Protein AF-A0A7C9IG02-F1 (afdb_monomer_lite)

Radius of gyration: 16.14 Å; chains: 1; bounding box: 39×19×45 Å

Organism: NCBI:txid2691042

Foldseek 3Di:
DPPVVLVVVLVVLVVVLVVLQVLLVVLVVCVVVVNADDDVCPVVVVVVVPVVLQVQLVVQLVVCVVVVHDPSVSVCSNCVSVSVVSNVSSVVSVPRDDD

Sequence (99 aa):
MMPFLAWWGLGMRTAQMLAEANTVIAMRSLGAFGLWPVAAGEARRMWMEKPGAFVESAGRATTAMVQLKRPDQIVDAALKPIGRKTRSNSRRLSKRRRR

Structure (mmCIF, N/CA/C/O backbone):
data_AF-A0A7C9IG02-F1
#
_entry.id   AF-A0A7C9IG02-F1
#
loop_
_atom_site.group_PDB
_atom_site.id
_atom_site.type_symbol
_atom_site.label_atom_id
_atom_site.label_alt_id
_atom_site.label_comp_id
_atom_site.label_asym_id
_atom_site.label_entity_id
_atom_site.label_seq_id
_atom_site.pdbx_PDB_ins_code
_atom_site.Cartn_x
_atom_site.Cartn_y
_atom_site.Cartn_z
_atom_site.occupancy
_atom_site.B_iso_or_equiv
_atom_site.auth_seq_id
_atom_site.auth_comp_id
_atom_site.auth_asym_id
_atom_site.auth_atom_id
_atom_site.pdbx_PDB_model_num
ATOM 1 N N . MET A 1 1 ? -6.818 0.678 26.872 1.00 62.88 1 MET A N 1
ATOM 2 C CA . MET A 1 1 ? -5.650 1.131 26.076 1.00 62.88 1 MET A CA 1
ATOM 3 C C . MET A 1 1 ? -5.853 2.595 25.716 1.00 62.88 1 MET A C 1
ATOM 5 O O . MET A 1 1 ? -6.919 2.914 25.201 1.00 62.88 1 MET A O 1
ATOM 9 N N . MET A 1 2 ? -4.889 3.469 26.021 1.00 76.44 2 MET A N 1
ATOM 10 C CA . MET A 1 2 ? -5.012 4.921 25.811 1.00 76.44 2 MET A CA 1
ATOM 11 C C . MET A 1 2 ? -5.267 5.242 24.323 1.00 76.44 2 MET A C 1
ATOM 13 O O . MET A 1 2 ? -4.465 4.812 23.492 1.00 76.44 2 MET A O 1
ATOM 17 N N . PRO A 1 3 ? -6.344 5.972 23.961 1.00 80.06 3 PRO A N 1
ATOM 18 C CA . PRO A 1 3 ? -6.727 6.216 22.566 1.00 80.06 3 PRO A CA 1
ATOM 19 C C . PRO A 1 3 ? -5.583 6.797 21.727 1.00 80.06 3 PRO A C 1
ATOM 21 O O . PRO A 1 3 ? -5.374 6.362 20.598 1.00 80.06 3 PRO A O 1
ATOM 24 N N . PHE A 1 4 ? -4.791 7.696 22.315 1.00 86.25 4 PHE A N 1
ATOM 25 C CA . PHE A 1 4 ? -3.603 8.287 21.700 1.00 86.25 4 PHE A CA 1
ATOM 26 C C . PHE A 1 4 ? -2.598 7.241 21.184 1.00 86.25 4 PHE A C 1
ATOM 28 O O . PHE A 1 4 ? -2.161 7.325 20.041 1.00 86.25 4 PHE A O 1
ATOM 35 N N . LEU A 1 5 ? -2.287 6.207 21.975 1.00 88.88 5 LEU A N 1
ATOM 36 C CA . LEU A 1 5 ? -1.331 5.161 21.584 1.00 88.88 5 LEU A CA 1
ATOM 37 C C . LEU A 1 5 ? -1.847 4.309 20.417 1.00 88.88 5 LEU A C 1
ATOM 39 O O . LEU A 1 5 ? -1.059 3.845 19.594 1.00 88.88 5 LEU A O 1
ATOM 43 N N . ALA A 1 6 ? -3.166 4.108 20.331 1.00 88.88 6 ALA A N 1
ATOM 44 C CA . ALA A 1 6 ? -3.783 3.368 19.233 1.00 88.88 6 ALA A CA 1
ATOM 45 C C . ALA A 1 6 ? -3.655 4.136 17.909 1.00 88.88 6 ALA A C 1
ATOM 47 O O . ALA A 1 6 ? -3.195 3.584 16.908 1.00 88.88 6 ALA A O 1
ATOM 48 N N . TRP A 1 7 ? -3.985 5.429 17.932 1.00 90.69 7 TRP A N 1
ATOM 49 C CA . TRP A 1 7 ? -3.831 6.320 16.783 1.00 90.69 7 TRP A CA 1
ATOM 50 C C . TRP A 1 7 ? -2.368 6.499 16.379 1.00 90.69 7 TRP A C 1
ATOM 52 O O . TRP A 1 7 ? -2.057 6.436 15.193 1.00 90.69 7 TRP A O 1
ATOM 62 N N . TRP A 1 8 ? -1.460 6.629 17.348 1.00 93.50 8 TRP A N 1
ATOM 63 C CA . TRP A 1 8 ? -0.021 6.659 17.092 1.00 93.50 8 TRP A CA 1
ATOM 64 C C . TRP A 1 8 ? 0.460 5.381 16.395 1.00 93.50 8 TRP A C 1
ATOM 66 O O . TRP A 1 8 ? 1.136 5.440 15.369 1.00 93.50 8 TRP A O 1
ATOM 76 N N . GLY A 1 9 ? 0.058 4.211 16.901 1.00 94.00 9 GLY A N 1
ATOM 77 C CA . GLY A 1 9 ? 0.398 2.923 16.299 1.00 94.00 9 GLY A CA 1
ATOM 78 C C . GLY A 1 9 ? -0.122 2.777 14.865 1.00 94.00 9 GLY A C 1
ATOM 79 O O . GLY A 1 9 ? 0.613 2.318 13.987 1.00 94.00 9 GLY A O 1
ATOM 80 N N . LEU A 1 10 ? -1.361 3.204 14.604 1.00 94.56 10 LEU A N 1
ATOM 81 C CA . LEU A 1 10 ? -1.935 3.253 13.257 1.00 94.56 10 LEU A CA 1
ATOM 82 C C . LEU A 1 10 ? -1.167 4.226 12.347 1.00 94.56 10 LEU A C 1
ATOM 84 O O . LEU A 1 10 ? -0.859 3.884 11.202 1.00 94.56 10 LEU A O 1
ATOM 88 N N . GLY A 1 11 ? -0.810 5.402 12.863 1.00 95.44 11 GLY A N 1
ATOM 89 C CA . GLY A 1 11 ? -0.008 6.404 12.164 1.00 95.44 11 GLY A CA 1
ATOM 90 C C . GLY A 1 11 ? 1.348 5.850 11.734 1.00 95.44 11 GLY A C 1
ATOM 91 O O . GLY A 1 11 ? 1.689 5.913 10.556 1.00 95.44 11 GLY A O 1
ATOM 92 N N . MET A 1 12 ? 2.073 5.197 12.644 1.00 96.56 12 MET A N 1
ATOM 93 C CA . MET A 1 12 ? 3.370 4.571 12.356 1.00 96.56 12 MET A CA 1
ATOM 94 C C . MET A 1 12 ? 3.275 3.481 11.279 1.00 96.56 12 MET A C 1
ATOM 96 O O . MET A 1 12 ? 4.101 3.427 10.367 1.00 96.56 12 MET A O 1
ATOM 100 N N . ARG A 1 13 ? 2.244 2.627 11.334 1.00 95.00 13 ARG A N 1
ATOM 101 C CA . ARG A 1 13 ? 2.004 1.594 10.307 1.00 95.00 13 ARG A CA 1
ATOM 102 C C . ARG A 1 13 ? 1.681 2.207 8.948 1.00 95.00 13 ARG A C 1
ATOM 104 O O . ARG A 1 13 ? 2.156 1.720 7.923 1.00 95.00 13 ARG A O 1
ATOM 111 N N . THR A 1 14 ? 0.892 3.277 8.945 1.00 96.31 14 THR A N 1
ATOM 112 C CA . THR A 1 14 ? 0.531 4.013 7.730 1.00 96.31 14 THR A CA 1
ATOM 113 C C . THR A 1 14 ? 1.758 4.698 7.133 1.00 96.31 14 THR A C 1
ATOM 115 O O . THR A 1 14 ? 1.997 4.570 5.936 1.00 96.31 14 THR A O 1
ATOM 118 N N . ALA A 1 15 ? 2.596 5.331 7.956 1.00 97.00 15 ALA A N 1
ATOM 119 C CA . ALA A 1 15 ? 3.862 5.923 7.535 1.00 97.00 15 ALA A CA 1
ATOM 120 C C . ALA A 1 15 ? 4.807 4.876 6.924 1.00 97.00 15 ALA A C 1
ATOM 122 O O . ALA A 1 15 ? 5.363 5.097 5.849 1.00 97.00 15 ALA A O 1
ATOM 123 N N . GLN A 1 16 ? 4.927 3.696 7.545 1.00 96.44 16 GLN A N 1
ATOM 124 C CA . GLN A 1 16 ? 5.708 2.595 6.980 1.00 96.44 16 GLN A CA 1
ATOM 125 C C . GLN A 1 16 ? 5.164 2.148 5.614 1.00 96.44 16 GLN A C 1
ATOM 127 O O . GLN A 1 16 ? 5.935 1.972 4.672 1.00 96.44 16 GLN A O 1
ATOM 132 N N . MET A 1 17 ? 3.844 1.990 5.483 1.00 97.38 17 MET A N 1
ATOM 133 C CA . MET A 1 17 ? 3.214 1.662 4.203 1.00 97.38 17 MET A CA 1
ATOM 134 C C . MET A 1 17 ? 3.490 2.740 3.144 1.00 97.38 17 MET A C 1
ATOM 136 O O . MET A 1 17 ? 3.769 2.400 1.998 1.00 97.38 17 MET A O 1
ATOM 140 N N . LEU A 1 18 ? 3.425 4.025 3.502 1.00 97.12 18 LEU A N 1
ATOM 141 C CA . LEU A 1 18 ? 3.717 5.132 2.586 1.00 97.12 18 LEU A CA 1
ATOM 142 C C . LEU A 1 18 ? 5.183 5.130 2.137 1.00 97.12 18 LEU A C 1
ATOM 144 O O . LEU A 1 18 ? 5.460 5.361 0.960 1.00 97.12 18 LEU A O 1
ATOM 148 N N . ALA A 1 19 ? 6.122 4.818 3.031 1.00 97.38 19 ALA A N 1
ATOM 149 C CA . ALA A 1 19 ? 7.527 4.649 2.666 1.00 97.38 19 ALA A CA 1
ATOM 150 C C . ALA A 1 19 ? 7.709 3.494 1.663 1.00 97.38 19 ALA A C 1
ATOM 152 O O . ALA A 1 19 ? 8.324 3.673 0.610 1.00 97.38 19 ALA A O 1
ATOM 153 N N . GLU A 1 20 ? 7.097 2.334 1.933 1.00 97.00 20 GLU A N 1
ATOM 154 C CA . GLU A 1 20 ? 7.111 1.186 1.016 1.00 97.00 20 GLU A CA 1
ATOM 155 C C . GLU A 1 20 ? 6.455 1.531 -0.339 1.00 97.00 20 GLU A C 1
ATOM 157 O O . GLU A 1 20 ? 6.938 1.099 -1.388 1.00 97.00 20 GLU A O 1
ATOM 162 N N . ALA A 1 21 ? 5.386 2.338 -0.341 1.00 96.88 21 ALA A N 1
ATOM 163 C CA . ALA A 1 21 ? 4.710 2.795 -1.555 1.00 96.88 21 ALA A CA 1
ATOM 164 C C . ALA A 1 21 ? 5.610 3.705 -2.399 1.00 96.88 21 ALA A C 1
ATOM 166 O O . ALA A 1 21 ? 5.719 3.494 -3.608 1.00 96.88 21 ALA A O 1
ATOM 167 N N . ASN A 1 22 ? 6.311 4.652 -1.770 1.00 97.25 22 ASN A N 1
ATOM 168 C CA . ASN A 1 22 ? 7.298 5.492 -2.449 1.00 97.25 22 ASN A CA 1
ATOM 169 C C . ASN A 1 22 ? 8.414 4.651 -3.080 1.00 97.25 22 ASN A C 1
ATOM 171 O O . ASN A 1 22 ? 8.799 4.904 -4.219 1.00 97.25 22 ASN A O 1
ATOM 175 N N . THR A 1 23 ? 8.876 3.589 -2.407 1.00 95.69 23 THR A N 1
ATOM 176 C CA . THR A 1 23 ? 9.862 2.668 -2.998 1.00 95.69 23 THR A CA 1
ATOM 177 C C . THR A 1 23 ? 9.308 1.975 -4.249 1.00 95.69 23 THR A C 1
ATOM 179 O O . THR A 1 23 ? 9.993 1.881 -5.265 1.00 95.69 23 THR A O 1
ATOM 182 N N . VAL A 1 24 ? 8.058 1.497 -4.205 1.00 95.12 24 VAL A N 1
ATOM 183 C CA . VAL A 1 24 ? 7.392 0.863 -5.359 1.00 95.12 24 VAL A CA 1
ATOM 184 C C . VAL A 1 24 ? 7.281 1.829 -6.536 1.00 95.12 24 VAL A C 1
ATOM 186 O O . VAL A 1 24 ? 7.570 1.433 -7.666 1.00 95.12 24 VAL A O 1
ATOM 189 N N . ILE A 1 25 ? 6.873 3.075 -6.277 1.00 95.62 25 ILE A N 1
ATOM 190 C CA . ILE A 1 25 ? 6.769 4.124 -7.297 1.00 95.62 25 ILE A CA 1
ATOM 191 C C . ILE A 1 25 ? 8.146 4.377 -7.910 1.00 95.62 25 ILE A C 1
ATOM 193 O O . ILE A 1 25 ? 8.292 4.244 -9.121 1.00 95.62 25 ILE A O 1
ATOM 197 N N . ALA A 1 26 ? 9.164 4.631 -7.084 1.00 95.06 26 ALA A N 1
ATOM 198 C CA . ALA A 1 26 ? 10.524 4.882 -7.546 1.00 95.06 26 ALA A CA 1
ATOM 199 C C . ALA A 1 26 ? 11.056 3.743 -8.431 1.00 95.06 26 ALA A C 1
ATOM 201 O O . ALA A 1 26 ? 11.510 3.989 -9.544 1.00 95.06 26 ALA A O 1
ATOM 202 N N . MET A 1 27 ? 10.934 2.484 -7.993 1.00 93.62 27 MET A N 1
ATOM 203 C CA . MET A 1 27 ? 11.418 1.332 -8.766 1.00 93.62 27 MET A CA 1
ATOM 204 C C . MET A 1 27 ? 10.676 1.144 -10.091 1.00 93.62 27 MET A C 1
ATOM 206 O O . MET A 1 27 ? 11.285 0.756 -11.085 1.00 93.62 27 MET A O 1
ATOM 210 N N . ARG A 1 28 ? 9.367 1.415 -10.135 1.00 93.19 28 ARG A N 1
ATOM 211 C CA . ARG A 1 28 ? 8.593 1.332 -11.382 1.00 93.19 28 ARG A CA 1
ATOM 212 C C . ARG A 1 28 ? 8.915 2.476 -12.335 1.00 93.19 28 ARG A C 1
ATOM 214 O O . ARG A 1 28 ? 9.023 2.217 -13.530 1.00 93.19 28 ARG A O 1
ATOM 221 N N . SER A 1 29 ? 9.136 3.685 -11.823 1.00 94.75 29 SER A N 1
ATOM 222 C CA . SER A 1 29 ? 9.620 4.814 -12.621 1.00 94.75 29 SER A CA 1
ATOM 223 C C . SER A 1 29 ? 10.997 4.508 -13.211 1.00 94.75 29 SER A C 1
ATOM 225 O O . SER A 1 29 ? 11.174 4.591 -14.421 1.00 94.75 29 SER A O 1
ATOM 227 N N . LEU A 1 30 ? 11.946 4.038 -12.394 1.00 93.31 30 LEU A N 1
ATOM 228 C CA . LEU A 1 30 ? 13.258 3.594 -12.877 1.00 93.31 30 LEU A CA 1
ATOM 229 C C . LEU A 1 30 ? 13.135 2.458 -13.904 1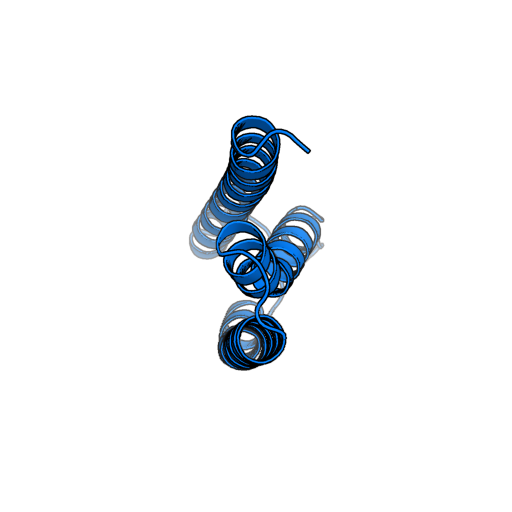.00 93.31 30 LEU A C 1
ATOM 231 O O . LEU A 1 30 ? 13.860 2.448 -14.894 1.00 93.31 30 LEU A O 1
ATOM 235 N N . GLY A 1 31 ? 12.205 1.520 -13.705 1.00 91.94 31 GLY A N 1
ATOM 236 C CA . GLY A 1 31 ? 11.927 0.443 -14.656 1.00 91.94 31 GLY A CA 1
ATOM 237 C C . GLY A 1 31 ? 11.421 0.948 -16.008 1.00 91.94 31 GLY A C 1
ATOM 238 O O . GLY A 1 31 ? 11.864 0.450 -17.040 1.00 91.94 31 GLY A O 1
ATOM 239 N N . ALA A 1 32 ? 10.557 1.966 -16.012 1.00 91.12 32 ALA A N 1
ATOM 240 C CA . ALA A 1 32 ? 10.073 2.612 -17.233 1.00 91.12 32 ALA A CA 1
ATOM 241 C C . ALA A 1 32 ? 11.198 3.334 -17.996 1.00 91.12 32 ALA A C 1
ATOM 243 O O . ALA A 1 32 ? 11.233 3.278 -19.220 1.00 91.12 32 ALA A O 1
ATOM 244 N N . PHE A 1 33 ? 12.158 3.928 -17.281 1.00 93.19 33 PHE A N 1
ATOM 245 C CA . PHE A 1 33 ? 13.364 4.526 -17.870 1.00 93.19 33 PHE A CA 1
ATOM 246 C C . PHE A 1 33 ? 14.462 3.505 -18.216 1.00 93.19 33 PHE A C 1
ATOM 248 O O . PHE A 1 33 ? 15.547 3.883 -18.645 1.00 93.19 33 PHE A O 1
ATOM 255 N N . GLY A 1 34 ? 14.225 2.206 -18.004 1.00 90.19 34 GLY A N 1
ATOM 256 C CA . GLY A 1 34 ? 15.213 1.155 -18.258 1.00 90.19 34 GLY A CA 1
ATOM 257 C C . GLY A 1 34 ? 16.356 1.078 -17.237 1.00 90.19 34 GLY A C 1
ATOM 258 O O . GLY A 1 34 ? 17.246 0.246 -17.395 1.00 90.19 34 GLY A O 1
ATOM 259 N N . LEU A 1 35 ? 16.308 1.877 -16.168 1.00 91.38 35 LEU A N 1
ATOM 260 C CA . LEU A 1 35 ? 17.318 1.963 -15.106 1.00 91.38 35 LEU A CA 1
ATOM 261 C C . LEU A 1 35 ? 17.160 0.880 -14.027 1.00 91.38 35 LEU A C 1
ATOM 263 O O . LEU A 1 35 ? 18.053 0.685 -13.203 1.00 91.38 35 LEU A O 1
ATOM 267 N N . TRP A 1 36 ? 16.034 0.160 -14.018 1.00 90.94 36 TRP A N 1
ATOM 268 C CA . TRP A 1 36 ? 15.773 -0.932 -13.081 1.00 90.94 36 TRP A CA 1
ATOM 269 C C . TRP A 1 36 ? 15.228 -2.177 -13.795 1.00 90.94 36 TRP A C 1
ATOM 271 O O . TRP A 1 36 ? 14.352 -2.059 -14.657 1.00 90.94 36 TRP A O 1
ATOM 281 N N . PRO A 1 37 ? 15.699 -3.394 -13.462 1.00 88.50 37 PRO A N 1
ATOM 282 C CA . PRO A 1 37 ? 15.156 -4.610 -14.050 1.00 88.50 37 PRO A CA 1
ATOM 283 C C . PRO A 1 37 ? 13.749 -4.897 -13.507 1.00 88.50 37 PRO A C 1
ATOM 285 O O . PRO A 1 37 ? 13.560 -5.164 -12.320 1.00 88.50 37 PRO A O 1
ATOM 288 N N . VAL A 1 38 ? 12.759 -4.893 -14.398 1.00 86.44 38 VAL A N 1
ATOM 289 C CA . VAL A 1 38 ? 11.373 -5.294 -14.121 1.00 86.44 38 VAL A CA 1
ATOM 290 C C . VAL A 1 38 ? 11.005 -6.504 -14.979 1.00 86.44 38 VAL A C 1
ATOM 292 O O . VAL A 1 38 ? 11.495 -6.650 -16.096 1.00 86.44 38 VAL A O 1
ATOM 295 N N . ALA A 1 39 ? 10.169 -7.400 -14.450 1.00 86.38 39 ALA A N 1
ATOM 296 C CA . ALA A 1 39 ? 9.748 -8.593 -15.181 1.00 86.38 39 ALA A CA 1
ATOM 297 C C . ALA A 1 39 ? 8.849 -8.234 -16.375 1.00 86.38 39 ALA A C 1
ATOM 299 O O . ALA A 1 39 ? 8.034 -7.308 -16.291 1.00 86.38 39 ALA A O 1
ATOM 300 N N . ALA A 1 40 ? 8.933 -9.024 -17.450 1.00 85.31 40 ALA A N 1
ATOM 301 C CA . ALA A 1 40 ? 7.967 -8.954 -18.539 1.00 85.31 40 ALA A CA 1
ATOM 302 C C . ALA A 1 40 ? 6.540 -9.125 -17.979 1.00 85.31 40 ALA A C 1
ATOM 304 O O . ALA A 1 40 ? 6.265 -10.037 -17.198 1.00 85.31 40 ALA A O 1
ATOM 305 N N . GLY A 1 41 ? 5.640 -8.201 -18.324 1.00 88.19 41 GLY A N 1
ATOM 306 C CA . GLY A 1 41 ? 4.259 -8.204 -17.833 1.00 88.19 41 GLY A CA 1
ATOM 307 C C . GLY A 1 41 ? 4.034 -7.617 -16.431 1.00 88.19 41 GLY A C 1
ATOM 308 O O . GLY A 1 41 ? 2.897 -7.653 -15.959 1.00 88.19 41 GLY A O 1
ATOM 309 N N . GLU A 1 42 ? 5.041 -7.025 -15.768 1.00 89.69 42 GLU A N 1
ATOM 310 C CA . GLU A 1 42 ? 4.863 -6.380 -14.448 1.00 89.69 42 GLU A CA 1
ATOM 311 C C . GLU A 1 42 ? 3.770 -5.295 -14.466 1.00 89.69 42 GLU A C 1
ATOM 313 O O . GLU A 1 42 ? 2.982 -5.210 -13.526 1.00 89.69 42 GLU A O 1
ATOM 318 N N . ALA A 1 43 ? 3.647 -4.518 -15.550 1.00 89.19 43 ALA A N 1
ATOM 319 C CA . ALA A 1 43 ? 2.586 -3.515 -15.694 1.00 89.19 43 ALA A CA 1
ATOM 320 C C . ALA A 1 43 ? 1.179 -4.144 -15.718 1.00 89.19 43 ALA A C 1
ATOM 322 O O . ALA A 1 43 ? 0.273 -3.672 -15.028 1.00 89.19 43 ALA A O 1
ATOM 323 N N . ARG A 1 44 ? 1.002 -5.251 -16.456 1.00 92.81 44 ARG A N 1
ATOM 324 C CA . ARG A 1 44 ? -0.265 -6.000 -16.499 1.00 92.81 44 ARG A CA 1
ATOM 325 C C . ARG A 1 44 ? -0.586 -6.590 -15.131 1.00 92.81 44 ARG A C 1
ATOM 327 O O . ARG A 1 44 ? -1.696 -6.420 -14.634 1.00 92.81 44 ARG A O 1
ATOM 334 N N . ARG A 1 45 ? 0.394 -7.236 -14.495 1.00 91.88 45 ARG A N 1
ATOM 335 C CA . ARG A 1 45 ? 0.249 -7.799 -13.149 1.00 91.88 45 ARG A CA 1
ATOM 336 C C . ARG A 1 45 ? -0.161 -6.731 -12.137 1.00 91.88 45 ARG A C 1
ATOM 338 O O . ARG A 1 45 ? -1.103 -6.947 -11.383 1.00 91.88 45 ARG A O 1
ATOM 345 N N . MET A 1 46 ? 0.509 -5.579 -12.143 1.00 92.56 46 MET A N 1
ATOM 346 C CA . MET A 1 46 ? 0.174 -4.456 -11.269 1.00 92.56 46 MET A CA 1
ATOM 347 C C . MET A 1 46 ? -1.298 -4.060 -11.404 1.00 92.56 46 MET A C 1
ATOM 349 O O . MET A 1 46 ? -1.974 -3.886 -10.392 1.00 92.56 46 MET A O 1
ATOM 353 N N . TRP A 1 47 ? -1.785 -3.877 -12.633 1.00 93.44 47 TRP A N 1
ATOM 354 C CA . TRP A 1 47 ? -3.167 -3.465 -12.872 1.00 93.44 47 TRP A CA 1
ATOM 355 C C . TRP A 1 47 ? -4.173 -4.500 -12.377 1.00 93.44 47 TRP A C 1
ATOM 357 O O . TRP A 1 47 ? -5.130 -4.131 -11.700 1.00 93.44 47 TRP A O 1
ATOM 367 N N . MET A 1 48 ? -3.908 -5.781 -12.626 1.00 94.81 48 MET A N 1
ATOM 368 C CA . MET A 1 48 ? -4.762 -6.883 -12.174 1.00 94.81 48 MET A CA 1
ATOM 369 C C . MET A 1 48 ? -4.822 -7.016 -10.645 1.00 94.81 48 MET A C 1
ATOM 371 O O . MET A 1 48 ? -5.818 -7.486 -10.104 1.00 94.81 48 MET A O 1
ATOM 375 N N . GLU A 1 49 ? -3.777 -6.601 -9.924 1.00 92.81 49 GLU A N 1
ATOM 376 C CA . GLU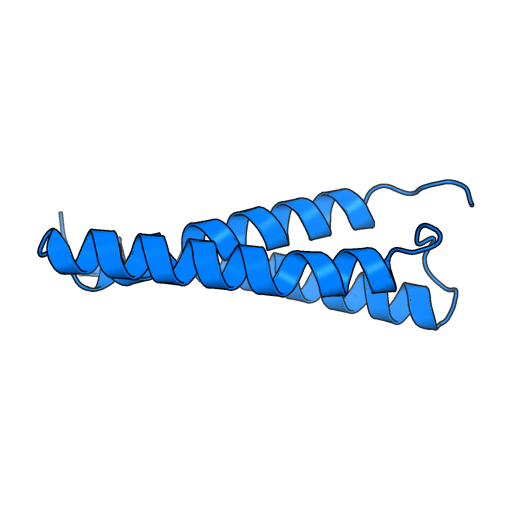 A 1 49 ? -3.736 -6.686 -8.459 1.00 92.81 49 GLU A CA 1
ATOM 377 C C . GLU A 1 49 ? -4.615 -5.631 -7.760 1.00 92.81 49 GLU A C 1
ATOM 379 O O . GLU A 1 49 ? -5.041 -5.866 -6.625 1.00 92.81 49 GLU A O 1
ATOM 384 N N . LYS A 1 50 ? -4.895 -4.481 -8.398 1.00 91.12 50 LYS A N 1
ATOM 385 C CA . LYS A 1 50 ? -5.591 -3.354 -7.747 1.00 91.12 50 LYS A CA 1
ATOM 386 C C . LYS A 1 50 ? -7.029 -3.699 -7.330 1.00 91.12 50 LYS A C 1
ATOM 388 O O . LYS A 1 50 ? -7.313 -3.546 -6.142 1.00 91.12 50 LYS A O 1
ATOM 393 N N . PRO A 1 51 ? -7.927 -4.184 -8.217 1.00 94.38 51 PRO A N 1
ATOM 394 C CA . PRO A 1 51 ? -9.331 -4.391 -7.854 1.00 94.38 51 PRO A CA 1
ATOM 395 C C . PRO A 1 51 ? -9.491 -5.363 -6.684 1.00 94.38 51 PRO A C 1
ATOM 397 O O . PRO A 1 51 ? -10.201 -5.063 -5.730 1.00 94.38 51 PRO A O 1
ATOM 400 N N . GLY A 1 52 ? -8.752 -6.479 -6.698 1.00 94.31 52 GLY A N 1
ATOM 401 C CA . GLY A 1 52 ? -8.793 -7.459 -5.611 1.00 94.31 52 GLY A CA 1
ATOM 402 C C . GLY A 1 52 ? -8.351 -6.881 -4.263 1.00 94.31 52 GLY A C 1
ATOM 403 O O . GLY A 1 52 ? -8.962 -7.177 -3.240 1.00 94.31 52 GLY A O 1
ATOM 404 N N . ALA A 1 53 ? -7.333 -6.013 -4.248 1.00 93.50 53 ALA A N 1
ATOM 405 C CA . ALA A 1 53 ? -6.886 -5.351 -3.023 1.00 93.50 53 ALA A CA 1
ATOM 406 C C . ALA A 1 53 ? -7.925 -4.355 -2.478 1.00 93.50 53 ALA A C 1
ATOM 408 O O . ALA A 1 53 ? -8.115 -4.284 -1.263 1.00 93.50 53 ALA A O 1
ATOM 409 N N . PHE A 1 54 ? -8.615 -3.621 -3.358 1.00 94.62 54 PHE A N 1
ATOM 410 C CA . PHE A 1 54 ? -9.685 -2.699 -2.966 1.00 94.62 54 PHE A CA 1
ATOM 411 C C . PHE A 1 54 ? -10.926 -3.433 -2.457 1.00 94.62 54 PHE A C 1
ATOM 413 O O . PHE A 1 54 ? -11.452 -3.062 -1.413 1.00 94.62 54 PHE A O 1
ATOM 420 N N . VAL A 1 55 ? -11.353 -4.506 -3.129 1.00 97.06 55 VAL A N 1
ATOM 421 C CA . VAL A 1 55 ? -12.479 -5.336 -2.672 1.00 97.06 55 VAL A CA 1
ATOM 422 C C . VAL A 1 55 ? -12.169 -5.967 -1.313 1.00 97.06 55 VAL A C 1
ATOM 424 O O . VAL A 1 55 ? -12.998 -5.914 -0.408 1.00 97.06 55 VAL A O 1
ATOM 427 N N . GLU A 1 56 ? -10.957 -6.500 -1.119 1.00 97.12 56 GLU A N 1
ATOM 428 C CA . GLU A 1 56 ? -10.546 -7.050 0.179 1.00 97.12 56 GLU A CA 1
ATOM 429 C C . GLU A 1 56 ? -10.518 -5.971 1.276 1.00 97.12 56 GLU A C 1
ATOM 431 O O . GLU A 1 56 ? -10.965 -6.215 2.398 1.00 97.12 56 GLU A O 1
ATOM 436 N N . SER A 1 57 ? -10.011 -4.775 0.961 1.00 96.94 57 SER A N 1
ATOM 437 C CA . SER A 1 57 ? -9.995 -3.622 1.870 1.00 96.94 57 SER A CA 1
ATOM 438 C C . SER A 1 57 ? -11.410 -3.209 2.285 1.00 96.94 57 SER A C 1
ATOM 440 O O . SER A 1 57 ? -11.704 -3.154 3.481 1.00 96.94 57 SER A O 1
ATOM 442 N N . ALA A 1 58 ? -12.306 -3.017 1.314 1.00 97.12 58 ALA A N 1
ATOM 443 C CA . ALA A 1 58 ? -13.695 -2.642 1.548 1.00 97.12 58 ALA A CA 1
ATOM 444 C C . ALA A 1 58 ? -14.451 -3.708 2.356 1.00 97.12 58 ALA A C 1
ATOM 446 O O . ALA A 1 58 ? -15.151 -3.377 3.314 1.00 97.12 58 ALA A O 1
ATOM 447 N N . GLY A 1 59 ? -14.260 -4.992 2.036 1.00 98.06 59 GLY A N 1
ATOM 448 C CA . GLY A 1 59 ? -14.871 -6.097 2.775 1.00 98.06 59 GLY A CA 1
ATOM 449 C C . GLY A 1 59 ? -14.425 -6.145 4.239 1.00 98.06 59 GLY A C 1
ATOM 450 O O . GLY A 1 59 ? -15.252 -6.320 5.138 1.00 98.06 59 GLY A O 1
ATOM 451 N N . ARG A 1 60 ? -13.133 -5.920 4.515 1.00 97.94 60 ARG A N 1
ATOM 452 C CA . ARG A 1 60 ? -12.617 -5.868 5.894 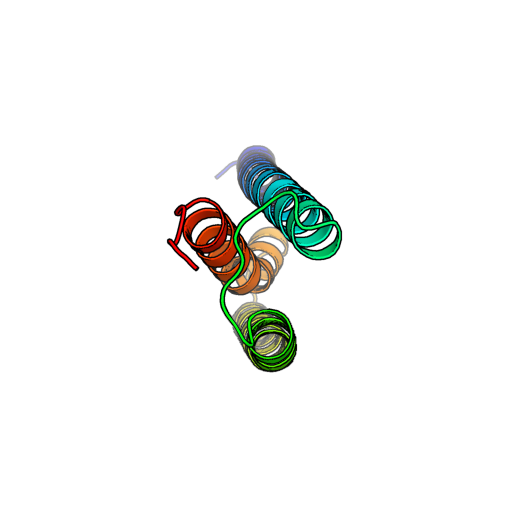1.00 97.94 60 ARG A CA 1
ATOM 453 C C . ARG A 1 60 ? -13.096 -4.645 6.664 1.00 97.94 60 ARG A C 1
ATOM 455 O O . ARG A 1 60 ? -13.432 -4.787 7.837 1.00 97.94 60 ARG A O 1
ATOM 462 N N . ALA A 1 61 ? -13.153 -3.485 6.016 1.00 97.06 61 ALA A N 1
ATOM 463 C CA . ALA A 1 61 ? -13.710 -2.273 6.608 1.00 97.06 61 ALA A CA 1
ATOM 464 C C . ALA A 1 61 ? -15.184 -2.480 6.986 1.00 97.06 61 ALA A C 1
ATOM 466 O O . ALA A 1 61 ? -15.557 -2.273 8.136 1.00 97.06 61 ALA A O 1
ATOM 467 N N . THR A 1 62 ? -15.984 -3.001 6.052 1.00 98.00 62 THR A N 1
ATOM 468 C CA . THR A 1 62 ? -17.410 -3.302 6.256 1.00 98.00 62 THR A CA 1
ATOM 469 C C . THR A 1 62 ? -17.609 -4.298 7.396 1.00 98.00 62 THR A C 1
ATOM 471 O O . THR A 1 62 ? -18.418 -4.067 8.288 1.00 98.00 62 THR A O 1
ATOM 474 N N . THR A 1 63 ? -16.815 -5.373 7.429 1.00 98.25 63 THR A N 1
ATOM 475 C CA . THR A 1 63 ? -16.862 -6.363 8.517 1.00 98.25 63 THR A CA 1
ATOM 476 C C . THR A 1 63 ? -16.552 -5.721 9.873 1.00 98.25 63 THR A C 1
ATOM 478 O O . THR A 1 63 ? -17.253 -5.974 10.848 1.00 98.25 63 THR A O 1
ATOM 481 N N . ALA A 1 64 ? -15.527 -4.864 9.953 1.00 97.69 64 ALA A N 1
ATOM 482 C CA . ALA A 1 64 ? -15.176 -4.165 11.189 1.00 97.69 64 ALA A CA 1
ATOM 483 C C . ALA A 1 64 ? -16.260 -3.160 11.622 1.00 97.69 64 ALA A C 1
ATOM 485 O O . ALA A 1 64 ? -16.532 -3.035 12.815 1.00 97.69 64 ALA A O 1
ATOM 486 N N . MET A 1 65 ? -16.904 -2.483 10.668 1.00 97.38 65 MET A N 1
ATOM 487 C CA . MET A 1 65 ? -18.026 -1.579 10.935 1.00 97.38 65 MET A CA 1
ATOM 488 C C . MET A 1 65 ? -19.239 -2.323 11.496 1.00 97.38 65 MET A C 1
ATOM 490 O O . MET A 1 65 ? -19.770 -1.913 12.523 1.00 97.38 65 MET A O 1
ATOM 494 N N . VAL A 1 66 ? -19.641 -3.439 10.876 1.00 98.06 66 VAL A N 1
ATOM 495 C CA . VAL A 1 66 ? -20.758 -4.279 11.355 1.00 98.06 66 VAL A CA 1
ATOM 496 C C . VAL A 1 66 ? -20.486 -4.817 12.763 1.00 98.06 66 VAL A C 1
ATOM 498 O O . VAL A 1 66 ? -21.396 -4.938 13.574 1.00 98.06 66 VAL A O 1
ATOM 501 N N . GLN A 1 67 ? -19.221 -5.079 13.093 1.00 98.12 67 GLN A N 1
ATOM 502 C CA . GLN A 1 67 ? -18.792 -5.483 14.434 1.00 98.12 67 GLN A CA 1
ATOM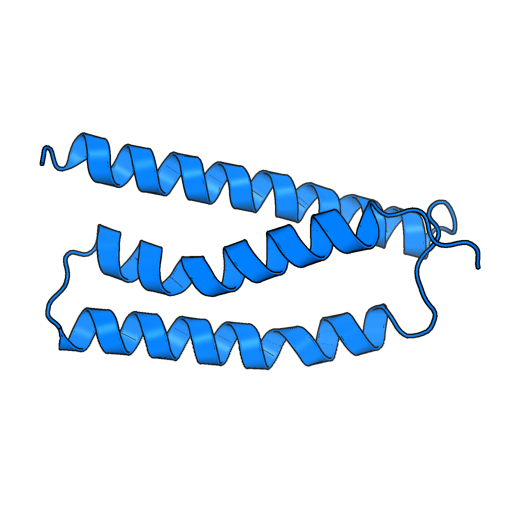 503 C C . GLN A 1 67 ? -18.700 -4.323 15.445 1.00 98.12 67 GLN A C 1
ATOM 505 O O . GLN A 1 67 ? -18.177 -4.534 16.541 1.00 98.12 67 GLN A O 1
ATOM 510 N N . LEU A 1 68 ? -19.139 -3.111 15.079 1.00 97.12 68 LEU A N 1
ATOM 511 C CA . LEU A 1 68 ? -19.078 -1.896 15.903 1.00 97.12 68 LEU A CA 1
ATOM 512 C C . LEU A 1 68 ? -17.677 -1.651 16.483 1.00 97.12 68 LEU A C 1
ATOM 514 O O . LEU A 1 68 ? -17.506 -1.232 17.631 1.00 97.12 68 LEU A O 1
ATOM 518 N N . LYS A 1 69 ? -16.642 -1.954 15.688 1.00 96.75 69 LYS A N 1
ATOM 519 C CA . LYS A 1 69 ? -15.257 -1.694 16.078 1.00 96.75 69 LYS A CA 1
ATOM 520 C C . LYS A 1 69 ? -15.024 -0.194 16.193 1.00 96.75 69 LYS A C 1
ATOM 522 O O . LYS A 1 69 ? -15.708 0.628 15.586 1.00 96.75 69 LYS A O 1
ATOM 527 N N . ARG A 1 70 ? -13.996 0.163 16.956 1.00 94.75 70 ARG A N 1
ATOM 528 C CA . ARG A 1 70 ? -13.591 1.561 17.086 1.00 94.75 70 ARG A CA 1
ATOM 529 C C . ARG A 1 70 ? -13.111 2.125 15.738 1.00 94.75 70 ARG A C 1
ATOM 531 O O . ARG A 1 70 ? -12.559 1.363 14.940 1.00 94.75 70 ARG A O 1
ATOM 538 N N . PRO A 1 71 ? -13.214 3.446 15.505 1.00 94.19 71 PRO A N 1
ATOM 539 C CA . PRO A 1 71 ? -12.771 4.067 14.255 1.00 94.19 71 PRO A CA 1
ATOM 540 C C . PRO A 1 71 ? -11.330 3.719 13.850 1.00 94.19 71 PRO A C 1
ATOM 542 O O . PRO A 1 71 ? -11.091 3.348 12.703 1.00 94.19 71 PRO A O 1
ATOM 545 N N . ASP A 1 72 ? -10.378 3.734 14.790 1.00 94.44 72 ASP A N 1
ATOM 546 C CA . ASP A 1 72 ? -8.977 3.367 14.533 1.00 94.44 72 ASP A CA 1
ATOM 547 C C . ASP A 1 72 ? -8.819 1.914 14.050 1.00 94.44 72 ASP A C 1
ATOM 549 O O . ASP A 1 72 ? -7.989 1.615 13.192 1.00 94.44 72 ASP A O 1
ATOM 553 N N . GLN A 1 73 ? -9.668 1.010 14.540 1.00 95.94 73 GLN A N 1
ATOM 554 C CA . GLN A 1 73 ? -9.662 -0.402 14.159 1.00 95.94 73 GLN A CA 1
ATOM 555 C C . GLN A 1 73 ? -10.312 -0.639 12.793 1.00 95.94 73 GLN A C 1
ATOM 557 O O . GLN A 1 73 ? -9.869 -1.519 12.057 1.00 95.94 73 GLN A O 1
ATOM 562 N N . ILE A 1 74 ? -11.340 0.140 12.441 1.00 97.12 74 ILE A N 1
ATOM 563 C CA . ILE A 1 74 ? -11.956 0.103 11.108 1.00 97.12 74 ILE A CA 1
ATOM 564 C C . ILE A 1 74 ? -10.931 0.552 10.060 1.00 97.12 74 ILE A C 1
ATOM 566 O O . ILE A 1 74 ? -10.757 -0.118 9.040 1.00 97.12 74 ILE A O 1
ATOM 570 N N . VAL A 1 75 ? -10.194 1.632 10.339 1.00 96.12 75 VAL A N 1
ATOM 571 C CA . VAL A 1 75 ? -9.133 2.121 9.448 1.00 96.12 75 VAL A CA 1
ATOM 572 C C . VAL A 1 75 ? -7.978 1.118 9.352 1.00 96.12 75 VAL A C 1
ATOM 574 O O . VAL A 1 75 ? -7.551 0.802 8.242 1.00 96.12 75 VAL A O 1
ATOM 577 N N . ASP A 1 76 ? -7.504 0.546 10.468 1.00 96.56 76 ASP A N 1
ATOM 578 C CA . ASP A 1 76 ? -6.474 -0.512 10.436 1.00 96.56 76 ASP A CA 1
ATOM 579 C C . ASP A 1 76 ? -6.948 -1.719 9.603 1.00 96.56 76 ASP A C 1
ATOM 581 O O . ASP A 1 76 ? -6.202 -2.226 8.761 1.00 96.56 76 ASP A O 1
ATOM 585 N N . ALA A 1 77 ? -8.209 -2.142 9.754 1.00 97.12 77 ALA A N 1
ATOM 586 C CA . ALA A 1 77 ? -8.794 -3.238 8.980 1.00 97.12 77 ALA A CA 1
ATOM 587 C C . ALA A 1 77 ? -8.845 -2.938 7.472 1.00 97.12 77 ALA A C 1
ATOM 589 O O . ALA A 1 77 ? -8.524 -3.823 6.669 1.00 97.12 77 ALA A O 1
ATOM 590 N N . ALA A 1 78 ? -9.189 -1.703 7.099 1.00 97.00 78 ALA A N 1
ATOM 591 C CA . ALA A 1 78 ? -9.206 -1.236 5.717 1.00 97.00 78 ALA A CA 1
ATOM 592 C C . ALA A 1 78 ? -7.793 -1.169 5.110 1.00 97.00 78 ALA A C 1
ATOM 594 O O . ALA A 1 78 ? -7.577 -1.609 3.979 1.00 97.00 78 ALA A O 1
ATOM 595 N N . LEU A 1 79 ? -6.807 -0.657 5.853 1.00 96.81 79 LEU A N 1
ATOM 596 C CA . LEU A 1 79 ? -5.446 -0.443 5.348 1.00 96.81 79 LEU A CA 1
ATOM 597 C C . LEU A 1 79 ? -4.597 -1.717 5.325 1.00 96.81 79 LEU A C 1
ATOM 599 O O . LEU A 1 79 ? -3.696 -1.842 4.495 1.00 96.81 79 LEU A O 1
ATOM 603 N N . LYS A 1 80 ? -4.870 -2.696 6.193 1.00 95.94 80 LYS A N 1
ATOM 604 C CA . LYS A 1 80 ? -4.044 -3.906 6.334 1.00 95.94 80 LYS A CA 1
ATOM 605 C C . LYS A 1 80 ? -3.850 -4.701 5.027 1.00 95.94 80 LYS A C 1
ATOM 607 O O . LYS A 1 80 ? -2.710 -5.096 4.760 1.00 95.94 80 LYS A O 1
ATOM 612 N N . PRO A 1 81 ? -4.875 -4.944 4.181 1.00 96.12 81 PRO A N 1
ATOM 613 C CA . PRO A 1 81 ? -4.684 -5.562 2.864 1.00 96.12 81 PRO A CA 1
ATOM 614 C C . PRO A 1 81 ? -3.782 -4.741 1.941 1.00 96.12 81 PRO A C 1
ATOM 616 O O . PRO A 1 81 ? -2.890 -5.305 1.300 1.00 96.12 81 PRO A O 1
ATOM 619 N N . ILE A 1 82 ? -3.981 -3.420 1.917 1.00 96.44 82 ILE A N 1
ATOM 620 C CA . ILE A 1 82 ? -3.216 -2.489 1.082 1.00 96.44 82 ILE A CA 1
ATOM 621 C C . ILE A 1 82 ? -1.749 -2.496 1.510 1.00 96.44 82 ILE A C 1
ATOM 623 O O . ILE A 1 82 ? -0.881 -2.789 0.692 1.00 96.44 82 ILE A O 1
ATOM 627 N N . GLY A 1 83 ? -1.469 -2.320 2.804 1.00 96.06 83 GLY A N 1
ATOM 628 C CA . GLY A 1 83 ? -0.113 -2.368 3.351 1.00 96.06 83 GLY A CA 1
ATOM 629 C C . GLY A 1 83 ? 0.599 -3.690 3.069 1.00 96.06 83 GLY A C 1
ATOM 630 O O . GLY A 1 83 ? 1.754 -3.702 2.646 1.00 96.06 83 GLY A O 1
ATOM 631 N N . ARG A 1 84 ? -0.098 -4.828 3.189 1.00 95.75 84 ARG A N 1
ATOM 632 C CA . ARG A 1 84 ? 0.472 -6.142 2.846 1.00 95.75 84 ARG A CA 1
ATOM 633 C C . ARG A 1 84 ? 0.860 -6.236 1.367 1.00 95.75 84 ARG A C 1
ATOM 635 O O . ARG A 1 84 ? 1.912 -6.798 1.051 1.00 95.75 84 ARG A O 1
ATOM 642 N N . LYS A 1 85 ? 0.030 -5.714 0.456 1.00 95.94 85 LYS A N 1
ATOM 643 C CA . LYS A 1 85 ? 0.339 -5.684 -0.982 1.00 95.94 85 LYS A CA 1
ATOM 644 C C . LYS A 1 85 ? 1.478 -4.719 -1.291 1.00 95.94 85 LYS A C 1
ATOM 646 O O . LYS A 1 85 ? 2.384 -5.109 -2.023 1.00 95.94 85 LYS A O 1
ATOM 651 N N . THR A 1 86 ? 1.498 -3.533 -0.690 1.00 95.56 86 THR A N 1
ATOM 652 C CA . THR A 1 86 ? 2.591 -2.563 -0.838 1.00 95.56 86 THR A CA 1
ATOM 653 C C . THR A 1 86 ? 3.925 -3.155 -0.391 1.00 95.56 86 THR A C 1
ATOM 655 O O . THR A 1 86 ? 4.871 -3.157 -1.177 1.00 95.56 86 THR A O 1
ATOM 658 N N . ARG A 1 87 ? 3.980 -3.792 0.785 1.00 96.06 87 ARG A N 1
ATOM 659 C CA . ARG A 1 87 ? 5.173 -4.506 1.265 1.00 96.06 87 ARG A CA 1
ATOM 660 C C . ARG A 1 87 ? 5.605 -5.637 0.339 1.00 96.06 87 ARG A C 1
ATOM 662 O O . ARG A 1 87 ? 6.791 -5.846 0.098 1.00 96.06 87 ARG A O 1
ATOM 669 N N . SER A 1 88 ? 4.648 -6.422 -0.155 1.00 95.44 88 SER A N 1
ATOM 670 C CA . SER A 1 88 ? 4.935 -7.506 -1.100 1.00 95.44 88 SER A CA 1
ATOM 671 C C . SER A 1 88 ? 5.514 -6.964 -2.409 1.00 95.44 88 SER A C 1
ATOM 673 O O . SER A 1 88 ? 6.461 -7.539 -2.945 1.00 95.44 88 SER A O 1
ATOM 675 N N . ASN A 1 89 ? 4.981 -5.842 -2.895 1.00 94.44 89 ASN A N 1
ATOM 676 C CA . ASN A 1 89 ? 5.450 -5.164 -4.095 1.00 94.44 89 ASN A CA 1
ATOM 677 C C . ASN A 1 89 ? 6.842 -4.573 -3.900 1.00 94.44 89 ASN A C 1
ATOM 679 O O . ASN A 1 89 ? 7.699 -4.829 -4.741 1.00 94.44 89 ASN A O 1
ATOM 683 N N . SER A 1 90 ? 7.094 -3.866 -2.792 1.00 94.44 90 SER A N 1
ATOM 684 C CA . SER A 1 90 ? 8.415 -3.301 -2.506 1.00 94.44 90 SER A CA 1
ATOM 685 C C . SER A 1 90 ? 9.456 -4.417 -2.461 1.00 94.44 90 SER A C 1
ATOM 687 O O . SER A 1 90 ? 10.386 -4.424 -3.256 1.00 94.44 90 SER A O 1
ATOM 689 N N . ARG A 1 91 ? 9.215 -5.474 -1.677 1.00 93.88 91 ARG A N 1
ATOM 690 C CA . ARG A 1 91 ? 10.108 -6.640 -1.601 1.00 93.88 91 ARG A CA 1
ATOM 691 C C . ARG A 1 91 ? 10.325 -7.322 -2.950 1.00 93.88 91 ARG A C 1
ATOM 693 O O . ARG A 1 91 ? 11.433 -7.769 -3.231 1.00 93.88 91 ARG A O 1
ATOM 700 N N . ARG A 1 92 ? 9.279 -7.467 -3.767 1.00 92.12 92 ARG A N 1
ATOM 701 C CA . ARG A 1 92 ? 9.374 -8.142 -5.069 1.00 92.12 92 ARG A CA 1
ATOM 702 C C . ARG A 1 92 ? 10.171 -7.320 -6.074 1.00 92.12 92 ARG A C 1
ATOM 704 O O . ARG A 1 92 ? 10.995 -7.897 -6.771 1.00 92.12 92 ARG A O 1
ATOM 711 N N . LEU A 1 93 ? 9.922 -6.017 -6.142 1.00 92.06 93 LEU A N 1
ATOM 712 C CA . LEU A 1 93 ? 10.610 -5.108 -7.055 1.00 92.06 93 LEU A CA 1
ATOM 713 C C . LEU A 1 93 ? 12.058 -4.856 -6.620 1.00 92.06 93 LEU A C 1
ATOM 715 O O . LEU A 1 93 ? 12.923 -4.742 -7.480 1.00 92.06 93 LEU A O 1
ATOM 719 N N . SER A 1 94 ? 12.344 -4.856 -5.313 1.00 89.94 94 SER A N 1
ATOM 720 C CA . SER A 1 94 ? 13.712 -4.738 -4.792 1.00 89.94 94 SER A CA 1
ATOM 721 C C . SER A 1 94 ? 14.562 -5.985 -5.053 1.00 89.94 94 SER A C 1
ATOM 723 O O . SER A 1 94 ? 15.789 -5.904 -5.058 1.00 89.94 94 SER A O 1
ATOM 725 N N . LYS A 1 95 ? 13.947 -7.153 -5.293 1.00 86.62 95 LYS A N 1
ATOM 726 C CA . LYS A 1 95 ? 14.684 -8.350 -5.716 1.00 86.62 95 LYS A CA 1
ATOM 727 C C . LYS A 1 95 ? 15.121 -8.181 -7.170 1.00 86.62 95 LYS A C 1
ATOM 729 O O . LYS A 1 95 ? 14.308 -8.280 -8.085 1.00 86.62 95 LYS A O 1
ATOM 734 N N . ARG A 1 96 ? 16.424 -7.978 -7.374 1.00 64.19 96 ARG A N 1
ATOM 735 C CA . ARG A 1 96 ? 17.056 -7.885 -8.695 1.00 64.19 96 ARG A CA 1
ATOM 736 C C . ARG A 1 96 ? 16.822 -9.189 -9.468 1.00 64.19 96 ARG A C 1
ATOM 738 O O . ARG A 1 96 ? 17.426 -10.212 -9.160 1.00 64.19 96 ARG A O 1
ATOM 745 N N . ARG A 1 97 ? 15.925 -9.170 -10.456 1.00 65.75 97 ARG A N 1
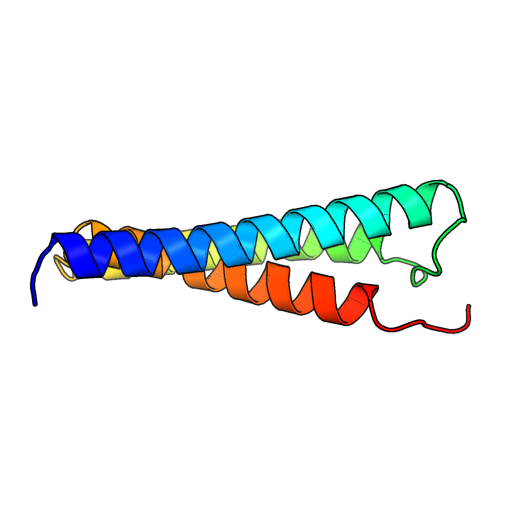ATOM 746 C CA . ARG A 1 97 ? 15.791 -10.263 -11.430 1.00 65.75 97 ARG A CA 1
ATOM 747 C C . ARG A 1 97 ? 16.759 -10.007 -12.587 1.00 65.75 97 ARG A C 1
ATOM 749 O O . ARG A 1 97 ? 16.860 -8.872 -13.047 1.00 65.75 97 ARG A O 1
ATOM 756 N N . ARG A 1 98 ? 17.486 -11.036 -13.041 1.00 57.22 98 ARG A N 1
ATOM 757 C CA . ARG A 1 98 ? 18.121 -11.001 -14.371 1.00 57.22 98 ARG A CA 1
ATOM 758 C C . ARG A 1 98 ? 16.990 -11.007 -15.409 1.00 57.22 98 ARG A C 1
ATOM 760 O O . ARG A 1 98 ? 15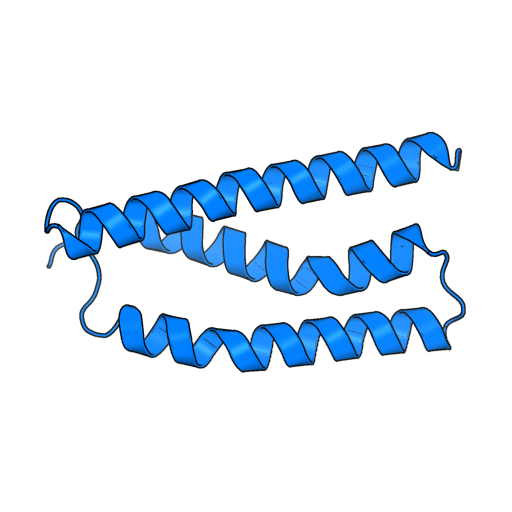.988 -11.687 -15.179 1.00 57.22 98 ARG A O 1
ATOM 767 N N . ARG A 1 99 ? 17.115 -10.147 -16.426 1.00 54.59 99 ARG A N 1
ATOM 768 C CA . ARG A 1 99 ? 16.166 -10.053 -17.544 1.00 54.59 99 ARG A CA 1
ATOM 769 C C . ARG A 1 99 ? 16.094 -11.377 -18.288 1.00 54.59 99 ARG A C 1
ATOM 771 O O . ARG A 1 99 ? 17.158 -12.029 -18.373 1.00 54.59 99 ARG A O 1
#

pLDDT: mean 92.24, std 8.22, range [54.59, 98.25]

Secondary structure (DSSP, 8-state):
--HHHHHHHHHHHHHHHHHHHHHHHHHHHHHHTTSS---TTHHHHHHHHHHHHHHHHHHHHHHHHHTT--HHHHHHHHHHHHHHHHHHHHHHHHS----